Protein AF-A0A4U2E021-F1 (afdb_monomer_lite)

Foldseek 3Di:
DVVVVVVVCQLQQFDQDPNDTDRDPDAGPPPPPCRLVVLVVVCVVVVVCCVPPPFVVQFAADDFAFDPLLVVLVVLLVVLVVVLVVDPDPVSPVVSVVVNVVSVVVNVPDDGTDQDQRGKGWDWDDDSVDIDIDIDHHD

pLDDT: mean 77.2, std 11.87, range [49.59, 91.19]

Secondary structure (DSSP, 8-state):
-HHHHHHHHHHH--EEETTEEE--SSS--TT-TTHHHHHHHHHHHHHHHIIIIIIHHH-B-SSPPBPHHHHHHHHHHHHHHHHHHH---HHHHHHHHHHHHHHHHHHHHS-SB---TT-BEEEEEE-SS-EEEEEES--

Structure (mmCIF, N/CA/C/O backbone):
data_AF-A0A4U2E021-F1
#
_entry.id   AF-A0A4U2E021-F1
#
loop_
_atom_site.group_PDB
_atom_site.id
_atom_site.type_symbol
_atom_site.label_atom_id
_atom_site.label_alt_id
_atom_site.label_comp_id
_atom_site.label_asym_id
_atom_site.label_entity_id
_atom_site.label_seq_id
_atom_site.pdbx_PDB_ins_code
_atom_site.Cartn_x
_atom_site.Cartn_y
_atom_site.Cartn_z
_atom_site.occupancy
_atom_site.B_iso_or_equiv
_atom_site.auth_seq_id
_atom_site.auth_comp_id
_atom_site.auth_asym_id
_atom_site.auth_atom_id
_atom_site.pdbx_PDB_model_num
ATOM 1 N N . GLU A 1 1 ? 36.183 -4.804 -27.037 1.00 55.66 1 GLU A N 1
ATOM 2 C CA . GLU A 1 1 ? 34.860 -5.260 -26.551 1.00 55.66 1 GLU A CA 1
ATOM 3 C C . GLU A 1 1 ? 33.974 -5.723 -27.710 1.00 55.66 1 GLU A C 1
ATOM 5 O O . GLU A 1 1 ? 33.507 -4.907 -28.497 1.00 55.66 1 GLU A O 1
ATOM 10 N N . ARG A 1 2 ? 33.780 -7.037 -27.885 1.00 71.88 2 ARG A N 1
ATOM 11 C CA . ARG A 1 2 ? 32.987 -7.584 -29.009 1.00 71.88 2 ARG A CA 1
ATOM 12 C C . ARG A 1 2 ? 31.472 -7.432 -28.812 1.00 71.88 2 ARG A C 1
ATOM 14 O O . ARG A 1 2 ? 30.756 -7.245 -29.788 1.00 71.88 2 ARG A O 1
ATOM 21 N N . PHE A 1 3 ? 31.002 -7.461 -27.565 1.00 70.12 3 PHE A N 1
ATOM 22 C CA . PHE A 1 3 ? 29.577 -7.466 -27.220 1.00 70.12 3 PHE A CA 1
ATOM 23 C C . PHE A 1 3 ? 28.899 -6.092 -27.376 1.00 70.12 3 PHE A C 1
ATOM 25 O O . PHE A 1 3 ? 27.876 -5.990 -28.043 1.00 70.12 3 PHE A O 1
ATOM 32 N N . ILE A 1 4 ? 29.510 -5.012 -26.873 1.00 73.12 4 ILE A N 1
ATOM 33 C CA . ILE A 1 4 ? 28.995 -3.635 -27.040 1.00 73.12 4 ILE A CA 1
ATOM 34 C C . ILE A 1 4 ? 28.960 -3.235 -28.521 1.00 73.12 4 ILE A C 1
ATOM 36 O O . ILE A 1 4 ? 28.007 -2.611 -28.986 1.00 73.12 4 ILE A O 1
ATOM 40 N N . ASN A 1 5 ? 29.962 -3.657 -29.295 1.00 73.12 5 ASN A N 1
ATOM 41 C CA . ASN A 1 5 ? 29.970 -3.450 -30.740 1.00 73.12 5 ASN A CA 1
ATOM 42 C C . ASN A 1 5 ? 28.863 -4.241 -31.453 1.00 73.12 5 ASN A C 1
ATOM 44 O O . ASN A 1 5 ? 28.313 -3.745 -32.431 1.00 73.12 5 ASN A O 1
ATOM 48 N N . LEU A 1 6 ? 28.512 -5.436 -30.969 1.00 69.75 6 LEU A N 1
ATOM 49 C CA . LEU A 1 6 ? 27.384 -6.212 -31.486 1.00 69.75 6 LEU A CA 1
ATOM 50 C C . LEU A 1 6 ? 26.047 -5.526 -31.177 1.00 69.75 6 LEU A C 1
ATOM 52 O O . LEU A 1 6 ? 25.218 -5.411 -32.071 1.00 69.75 6 LEU A O 1
ATOM 56 N N . ILE A 1 7 ? 25.875 -4.997 -29.961 1.00 69.62 7 ILE A N 1
ATOM 57 C CA . ILE A 1 7 ? 24.696 -4.210 -29.569 1.00 69.62 7 ILE A CA 1
ATOM 58 C C . ILE A 1 7 ? 24.563 -2.960 -30.443 1.00 69.62 7 ILE A C 1
ATOM 60 O O . ILE A 1 7 ? 23.497 -2.712 -30.994 1.00 69.62 7 ILE A O 1
ATOM 64 N N . ARG A 1 8 ? 25.652 -2.206 -30.643 1.00 69.00 8 ARG A N 1
ATOM 65 C CA . ARG A 1 8 ? 25.664 -1.039 -31.542 1.00 69.00 8 ARG A CA 1
ATOM 66 C C . ARG A 1 8 ? 25.299 -1.414 -32.975 1.00 69.00 8 ARG A C 1
ATOM 68 O O . ARG A 1 8 ? 24.509 -0.719 -33.597 1.00 69.00 8 ARG A O 1
ATOM 75 N N . LYS A 1 9 ? 25.838 -2.521 -33.495 1.00 70.19 9 LYS A N 1
ATOM 76 C CA . LYS A 1 9 ? 25.476 -3.029 -34.827 1.00 70.19 9 LYS A CA 1
ATOM 77 C C . LYS A 1 9 ? 24.014 -3.468 -34.901 1.00 70.19 9 LYS A C 1
ATOM 79 O O . LYS A 1 9 ? 23.391 -3.223 -35.919 1.00 70.19 9 LYS A O 1
ATOM 84 N N . ALA A 1 10 ? 23.473 -4.073 -33.845 1.00 65.62 10 ALA A N 1
ATOM 85 C CA . ALA A 1 10 ? 22.074 -4.492 -33.775 1.00 65.62 10 ALA A CA 1
ATOM 86 C C . ALA A 1 10 ? 21.099 -3.307 -33.646 1.00 65.62 10 ALA A C 1
ATOM 88 O O . ALA A 1 10 ? 19.998 -3.376 -34.176 1.00 65.62 10 ALA A O 1
ATOM 89 N N . LEU A 1 11 ? 21.504 -2.228 -32.970 1.00 64.06 11 LEU A N 1
ATOM 90 C CA . LEU A 1 11 ? 20.747 -0.974 -32.882 1.00 64.06 11 LEU A CA 1
ATOM 91 C C . LEU A 1 11 ? 20.789 -0.184 -34.196 1.00 64.06 11 LEU A C 1
ATOM 93 O O . LEU A 1 11 ? 19.784 0.386 -34.594 1.00 64.06 11 LEU A O 1
ATOM 97 N N . ASN A 1 12 ? 21.941 -0.174 -34.874 1.00 62.88 12 ASN A N 1
ATOM 98 C CA . ASN A 1 12 ? 22.139 0.549 -36.135 1.00 62.88 12 ASN A CA 1
ATOM 99 C C . ASN A 1 12 ? 21.694 -0.246 -37.371 1.00 62.88 12 ASN A C 1
ATOM 101 O O . ASN A 1 12 ? 21.675 0.298 -38.475 1.00 62.88 12 ASN A O 1
ATOM 105 N N . ALA A 1 13 ? 21.403 -1.539 -37.220 1.00 62.34 13 ALA A N 1
ATOM 106 C CA . ALA A 1 13 ? 20.839 -2.342 -38.289 1.00 62.34 13 ALA A CA 1
ATOM 107 C C . ALA A 1 13 ? 19.392 -1.886 -38.509 1.00 62.34 13 ALA A C 1
ATOM 109 O O . ALA A 1 13 ? 18.520 -2.137 -37.678 1.00 62.34 13 ALA A O 1
ATOM 110 N N . GLY A 1 14 ? 19.152 -1.191 -39.624 1.00 56.53 14 GLY A N 1
ATOM 111 C CA . GLY A 1 14 ? 17.804 -0.885 -40.092 1.00 56.53 14 GLY A CA 1
ATOM 112 C C . GLY A 1 14 ? 16.965 -2.154 -40.260 1.00 56.53 14 GLY A C 1
ATOM 113 O O . GLY A 1 14 ? 17.485 -3.273 -40.285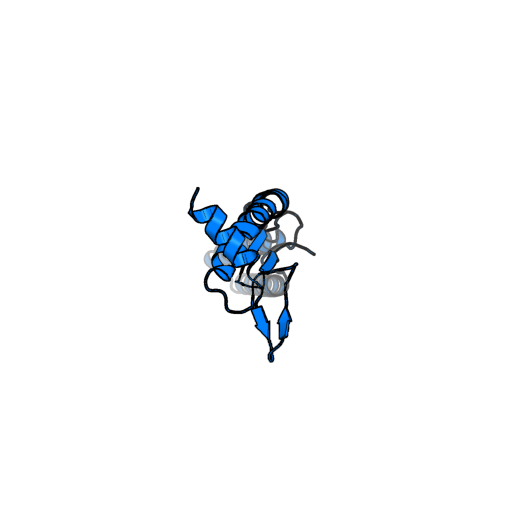 1.00 56.53 14 GLY A O 1
ATOM 114 N N . TYR A 1 15 ? 15.654 -1.986 -40.381 1.00 59.09 15 TYR A N 1
ATOM 115 C CA . TYR A 1 15 ? 14.743 -3.098 -40.630 1.00 59.09 15 TYR A CA 1
ATOM 116 C C . TYR A 1 15 ? 13.993 -2.900 -41.939 1.00 59.09 15 TYR A C 1
ATOM 118 O O . TYR A 1 15 ? 13.780 -1.781 -42.408 1.00 59.09 15 TYR A O 1
ATOM 126 N N . LEU A 1 16 ? 13.631 -4.021 -42.555 1.00 51.31 16 LEU A N 1
ATOM 127 C CA . LEU A 1 16 ? 12.874 -4.032 -43.792 1.00 51.31 16 LEU A CA 1
ATOM 128 C C . LEU A 1 16 ? 11.391 -4.124 -43.440 1.00 51.31 16 LEU A C 1
ATOM 130 O O . LEU A 1 16 ? 10.942 -5.144 -42.918 1.00 51.31 16 LEU A O 1
ATOM 134 N N . GLN A 1 17 ? 10.637 -3.066 -43.720 1.00 51.97 17 GLN A N 1
ATOM 135 C CA . GLN A 1 17 ? 9.191 -3.048 -43.529 1.00 51.97 17 GLN A CA 1
ATOM 136 C C . GLN A 1 17 ? 8.525 -2.827 -44.887 1.00 51.97 17 GLN A C 1
ATOM 138 O O . GLN A 1 17 ? 8.836 -1.866 -45.585 1.00 51.97 17 GLN A O 1
ATOM 143 N N . PHE A 1 18 ? 7.650 -3.752 -45.293 1.00 54.44 18 PHE A N 1
ATOM 144 C CA . PHE A 1 18 ? 6.909 -3.691 -46.563 1.00 54.44 18 PHE A CA 1
ATOM 145 C C . PHE A 1 18 ? 7.782 -3.418 -47.809 1.00 54.44 18 PHE A C 1
ATOM 147 O O . PHE A 1 18 ? 7.388 -2.684 -48.710 1.00 54.44 18 PHE A O 1
ATOM 154 N N . GLY A 1 19 ? 8.984 -4.005 -47.868 1.00 57.16 19 GLY A N 1
ATOM 155 C CA . GLY A 1 19 ? 9.884 -3.882 -49.023 1.00 57.16 19 GLY A CA 1
ATOM 156 C C . GLY A 1 19 ? 10.724 -2.600 -49.073 1.00 57.16 19 GLY A C 1
ATOM 157 O O . GLY A 1 19 ? 11.510 -2.444 -50.004 1.00 57.16 19 GLY A O 1
ATOM 158 N N . GLN A 1 20 ? 10.614 -1.710 -48.081 1.00 49.69 20 GLN A N 1
ATOM 159 C CA . GLN A 1 20 ? 11.470 -0.528 -47.952 1.00 49.69 20 GLN A CA 1
ATOM 160 C C . GLN A 1 20 ? 12.445 -0.684 -46.781 1.00 49.69 20 GLN A C 1
ATOM 162 O O . GLN A 1 20 ? 12.090 -1.177 -45.708 1.00 49.69 20 GLN A O 1
ATOM 167 N N . PHE A 1 21 ? 13.698 -0.281 -47.003 1.00 53.41 21 PHE A N 1
ATOM 168 C CA . PHE A 1 21 ? 14.742 -0.295 -45.984 1.00 53.41 21 PHE A CA 1
ATOM 169 C C . PHE A 1 21 ? 14.659 0.993 -45.165 1.00 53.41 21 PHE A C 1
ATOM 171 O O . PHE A 1 21 ? 14.923 2.077 -45.688 1.00 53.41 21 PHE A O 1
ATOM 178 N N . ILE A 1 22 ? 14.276 0.883 -43.894 1.00 58.91 22 ILE A N 1
ATOM 179 C CA . ILE A 1 22 ? 14.121 2.035 -43.005 1.00 58.91 22 ILE A CA 1
ATOM 180 C C . ILE A 1 22 ? 15.255 2.001 -41.979 1.00 58.91 22 ILE A C 1
ATOM 182 O O . ILE A 1 22 ? 15.348 1.096 -41.146 1.00 58.91 22 ILE A O 1
ATOM 186 N N . ASN A 1 23 ? 16.123 3.014 -42.027 1.00 55.38 23 ASN A N 1
ATOM 187 C CA . ASN A 1 23 ? 17.090 3.274 -40.965 1.00 55.38 23 ASN A CA 1
ATOM 188 C C . ASN A 1 23 ? 16.366 3.978 -39.818 1.00 55.38 23 ASN A C 1
ATOM 190 O O . ASN A 1 23 ? 16.174 5.193 -39.848 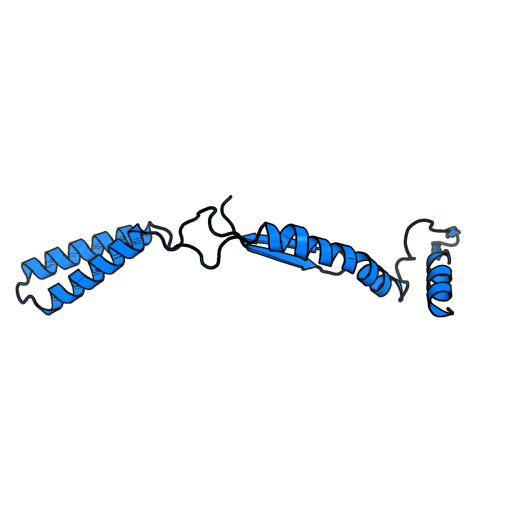1.00 55.38 23 ASN A O 1
ATOM 194 N N . SER A 1 24 ? 15.942 3.215 -38.812 1.00 51.22 24 SER A N 1
ATOM 195 C CA . SER A 1 24 ? 15.410 3.814 -37.593 1.00 51.22 24 SER A CA 1
ATOM 196 C C . SER A 1 24 ? 16.540 4.453 -36.793 1.00 51.22 24 SER A C 1
ATOM 198 O O . SER A 1 24 ? 17.445 3.771 -36.323 1.00 51.22 24 SER A O 1
ATOM 200 N N . ILE A 1 25 ? 16.483 5.776 -36.643 1.00 51.66 25 ILE A N 1
ATOM 201 C CA . ILE A 1 25 ? 17.365 6.550 -35.756 1.00 51.66 25 ILE A CA 1
ATOM 202 C C . ILE A 1 25 ? 16.908 6.400 -34.287 1.00 51.66 25 ILE A C 1
ATOM 204 O O . ILE A 1 25 ? 17.664 6.702 -33.366 1.00 51.66 25 ILE A O 1
ATOM 208 N N . VAL A 1 26 ? 15.683 5.907 -34.048 1.00 49.59 26 VAL A N 1
ATOM 209 C CA . VAL A 1 26 ? 15.053 5.839 -32.723 1.00 49.59 26 VAL A CA 1
ATOM 210 C C . VAL A 1 26 ? 14.480 4.441 -32.476 1.00 49.59 26 VAL A C 1
ATOM 212 O O . VAL A 1 26 ? 13.447 4.066 -33.021 1.00 49.59 26 VAL A O 1
ATOM 215 N N . GLY A 1 27 ? 15.145 3.678 -31.609 1.00 52.72 27 GLY A N 1
ATOM 216 C CA . GLY A 1 27 ? 14.670 2.375 -31.140 1.00 52.72 27 GLY A CA 1
ATOM 217 C C . GLY A 1 27 ? 15.101 1.182 -31.997 1.00 52.72 27 GLY A C 1
ATOM 218 O O . GLY A 1 27 ? 15.507 1.308 -33.150 1.00 52.72 27 GLY A O 1
ATOM 219 N N . THR A 1 28 ? 15.031 0.000 -31.388 1.00 55.38 28 THR A N 1
ATOM 220 C CA . THR A 1 28 ? 15.263 -1.292 -32.041 1.00 55.38 28 THR A CA 1
ATOM 221 C C . THR A 1 28 ? 14.047 -1.690 -32.889 1.00 55.38 28 THR A C 1
ATOM 223 O O . THR A 1 28 ? 12.916 -1.346 -32.540 1.00 55.38 28 THR A O 1
ATOM 226 N N . PRO A 1 29 ? 14.233 -2.465 -33.972 1.00 55.81 29 PRO A N 1
ATOM 227 C CA . PRO A 1 29 ? 13.119 -3.063 -34.702 1.00 55.81 29 PRO A CA 1
ATOM 228 C C . PRO A 1 29 ? 12.229 -3.886 -33.757 1.00 55.81 29 PRO A C 1
ATOM 230 O O . PRO A 1 29 ? 12.742 -4.700 -32.976 1.00 55.81 29 PRO A O 1
ATOM 233 N N . GLN A 1 30 ? 10.908 -3.701 -33.834 1.00 50.97 30 GLN A N 1
ATOM 234 C CA . GLN A 1 30 ? 9.939 -4.469 -33.050 1.00 50.97 30 GLN A CA 1
ATOM 235 C C . GLN A 1 30 ? 10.036 -5.948 -33.474 1.00 50.97 30 GLN A C 1
ATOM 237 O O . GLN A 1 30 ? 9.656 -6.307 -34.584 1.00 50.97 30 GLN A O 1
ATOM 242 N N . GLY A 1 31 ? 10.644 -6.789 -32.627 1.00 51.03 31 GLY A N 1
ATOM 243 C CA . GLY A 1 31 ? 10.991 -8.184 -32.952 1.00 51.03 31 GLY A CA 1
ATOM 244 C C . GLY A 1 31 ? 12.476 -8.548 -32.796 1.00 51.03 31 GLY A C 1
ATOM 245 O O . GLY A 1 31 ? 12.836 -9.713 -32.948 1.00 51.03 31 GLY A O 1
ATOM 246 N N . SER A 1 32 ? 13.354 -7.599 -32.452 1.00 58.62 32 SER A N 1
ATOM 247 C CA . SER A 1 32 ? 14.738 -7.920 -32.073 1.00 58.62 32 SER A CA 1
ATOM 248 C C . SER A 1 32 ? 14.789 -8.605 -30.701 1.00 58.62 32 SER A C 1
ATOM 250 O O . SER A 1 32 ? 14.382 -8.018 -29.698 1.00 58.62 32 SER A O 1
ATOM 252 N N . VAL A 1 33 ? 15.359 -9.815 -30.632 1.00 61.78 33 VAL A N 1
ATOM 253 C CA . VAL A 1 33 ? 15.544 -10.609 -29.391 1.00 61.78 33 VAL A CA 1
ATOM 254 C C . VAL A 1 33 ? 16.318 -9.837 -28.311 1.00 61.78 33 VAL A C 1
ATOM 256 O O . VAL A 1 33 ? 16.182 -10.100 -27.120 1.00 61.78 33 VAL A O 1
ATOM 259 N N . VAL A 1 34 ? 17.121 -8.850 -28.716 1.00 66.00 34 VAL A N 1
ATOM 260 C CA . VAL A 1 34 ? 17.979 -8.059 -27.822 1.00 66.00 34 VAL A CA 1
ATOM 261 C C . VAL A 1 34 ? 17.229 -6.866 -27.207 1.00 66.00 34 VAL A C 1
ATOM 263 O O . VAL A 1 34 ? 17.650 -6.332 -26.182 1.00 66.00 34 VAL A O 1
ATOM 266 N N . SER A 1 35 ? 16.097 -6.463 -27.794 1.00 66.94 35 SER A N 1
ATOM 267 C CA . SER A 1 35 ? 15.328 -5.285 -27.376 1.00 66.94 35 SER A CA 1
ATOM 268 C C . SER A 1 35 ? 14.835 -5.351 -25.921 1.00 66.94 35 SER A C 1
ATOM 270 O O . SER A 1 35 ? 15.121 -4.414 -25.170 1.00 66.94 35 SER A O 1
ATOM 272 N N . PRO A 1 36 ? 14.222 -6.460 -25.448 1.00 68.00 36 PRO A N 1
ATOM 273 C CA . PRO A 1 36 ? 13.730 -6.536 -24.070 1.00 68.00 36 PRO A CA 1
ATOM 274 C C . PRO A 1 36 ? 14.856 -6.460 -23.030 1.00 68.00 36 PRO A C 1
ATOM 276 O O . PRO A 1 36 ? 14.673 -5.935 -21.934 1.00 68.00 36 PRO A O 1
ATOM 279 N N . ILE A 1 37 ? 16.046 -6.966 -23.370 1.00 72.56 37 ILE A N 1
ATOM 280 C CA . ILE A 1 37 ? 17.208 -6.950 -22.474 1.00 72.56 37 ILE A CA 1
ATOM 281 C C . ILE A 1 37 ? 17.757 -5.526 -22.358 1.00 72.56 37 ILE A C 1
ATOM 283 O O . ILE A 1 37 ? 18.003 -5.048 -21.252 1.00 72.56 37 ILE A O 1
ATOM 287 N N . LEU A 1 38 ? 17.914 -4.827 -23.485 1.00 71.62 38 LEU A N 1
ATOM 288 C CA . LEU A 1 38 ? 18.433 -3.457 -23.495 1.00 71.62 38 LEU A CA 1
ATOM 289 C C . LEU A 1 38 ? 17.469 -2.466 -22.840 1.00 71.62 38 LEU A C 1
ATOM 291 O O . LEU A 1 38 ? 17.920 -1.603 -22.090 1.00 71.62 38 LEU A O 1
ATOM 295 N N . ALA A 1 39 ? 16.161 -2.617 -23.066 1.00 74.75 39 ALA A N 1
ATOM 296 C CA . ALA A 1 39 ? 15.146 -1.793 -22.417 1.00 74.75 39 ALA A CA 1
ATOM 297 C C . ALA A 1 39 ? 15.189 -1.944 -20.887 1.00 74.75 39 ALA A C 1
ATOM 299 O O . ALA A 1 39 ? 15.195 -0.947 -20.171 1.00 74.75 39 ALA A O 1
ATOM 300 N N . ASN A 1 40 ? 15.321 -3.175 -20.380 1.00 78.06 40 ASN A N 1
ATOM 301 C CA . ASN A 1 40 ? 15.448 -3.425 -18.943 1.00 78.06 40 ASN A CA 1
ATOM 302 C C . ASN A 1 40 ? 16.725 -2.823 -18.339 1.00 78.06 40 ASN A C 1
ATOM 304 O O . ASN A 1 40 ? 16.664 -2.250 -17.256 1.00 78.06 40 ASN A O 1
ATOM 308 N N . VAL A 1 41 ? 17.866 -2.914 -19.032 1.00 80.88 41 VAL A N 1
ATOM 309 C CA . VAL A 1 41 ? 19.127 -2.301 -18.570 1.00 80.88 41 VAL A CA 1
ATOM 310 C C . VAL A 1 41 ? 19.034 -0.777 -18.552 1.00 80.88 41 VAL A C 1
ATOM 312 O O . VAL A 1 41 ? 19.537 -0.137 -17.634 1.00 80.88 41 VAL A O 1
ATOM 315 N N . TYR A 1 42 ? 18.384 -0.184 -19.551 1.00 79.75 42 TYR A N 1
ATOM 316 C CA . TYR A 1 42 ? 18.184 1.260 -19.599 1.00 79.75 42 TYR A CA 1
ATOM 317 C C . TYR A 1 42 ? 17.268 1.742 -18.461 1.00 79.75 42 TYR A C 1
ATOM 319 O O . TYR A 1 42 ? 17.608 2.684 -17.737 1.00 79.75 42 TYR A O 1
ATOM 327 N N . LEU A 1 43 ? 16.141 1.055 -18.256 1.00 83.12 43 LEU A N 1
ATOM 328 C CA . LEU A 1 43 ? 15.136 1.414 -17.253 1.00 83.12 43 LEU A CA 1
ATOM 329 C C . LEU A 1 43 ? 15.566 1.122 -15.808 1.00 83.12 43 LEU A C 1
ATOM 331 O O . LEU A 1 43 ? 15.032 1.753 -14.905 1.00 83.12 43 LEU A O 1
ATOM 335 N N . ASP A 1 44 ? 16.572 0.278 -15.568 1.00 84.81 44 ASP A N 1
ATOM 336 C CA . ASP A 1 44 ? 17.131 0.045 -14.223 1.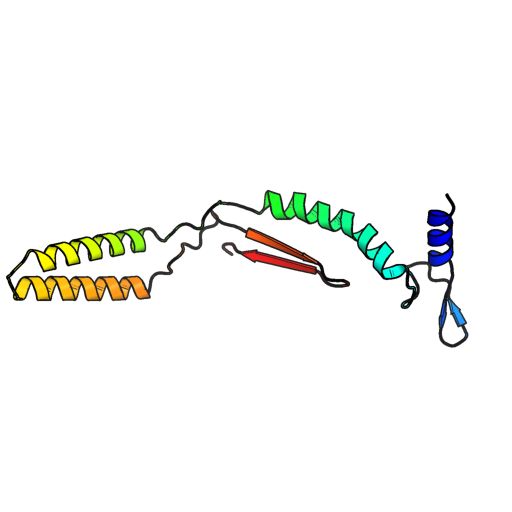00 84.81 44 ASP A CA 1
ATOM 337 C C . ASP A 1 44 ? 17.601 1.348 -13.546 1.00 84.81 44 ASP A C 1
ATOM 339 O O . ASP A 1 44 ? 17.447 1.534 -12.338 1.00 84.81 44 ASP A O 1
ATOM 343 N N . THR A 1 45 ? 18.130 2.300 -14.322 1.00 84.69 45 THR A N 1
ATOM 344 C CA . THR A 1 45 ? 18.530 3.608 -13.774 1.00 84.69 45 THR A CA 1
ATOM 345 C C . THR A 1 45 ? 17.329 4.432 -13.306 1.00 84.69 45 THR A C 1
ATOM 347 O O . THR A 1 45 ? 17.401 5.088 -12.265 1.00 84.69 45 THR A O 1
ATOM 350 N N . PHE A 1 46 ? 16.217 4.353 -14.039 1.00 85.56 46 PHE A N 1
ATOM 351 C CA . PHE A 1 46 ? 14.951 4.975 -13.673 1.00 85.56 46 PHE A CA 1
ATOM 352 C C . PHE A 1 46 ? 14.326 4.284 -12.456 1.00 85.56 46 PHE A C 1
ATOM 354 O O . PHE A 1 46 ? 13.955 4.968 -11.506 1.00 85.56 46 PHE A O 1
ATOM 361 N N . ASP A 1 47 ? 14.302 2.949 -12.426 1.00 88.12 47 ASP A N 1
ATOM 362 C CA . ASP A 1 47 ? 13.792 2.160 -11.297 1.00 88.12 47 ASP A CA 1
ATOM 363 C C . ASP A 1 47 ? 14.509 2.537 -9.986 1.00 88.12 47 ASP A C 1
ATOM 365 O O . ASP A 1 47 ? 13.867 2.823 -8.973 1.00 88.12 47 ASP A O 1
ATOM 369 N N . LYS A 1 48 ? 15.844 2.646 -10.023 1.00 89.38 48 LYS A N 1
ATOM 370 C CA . LYS A 1 48 ? 16.663 3.077 -8.875 1.00 89.38 48 LYS A CA 1
ATOM 371 C C . LYS A 1 48 ? 16.388 4.513 -8.445 1.00 89.38 48 LYS A C 1
ATOM 373 O O . LYS A 1 48 ? 16.464 4.826 -7.256 1.00 89.38 48 LYS A O 1
ATOM 378 N N . TRP A 1 49 ? 16.116 5.400 -9.399 1.00 90.62 49 TRP A N 1
ATOM 379 C CA . TRP A 1 49 ? 15.737 6.775 -9.092 1.00 90.62 49 TRP A CA 1
ATOM 380 C C . TRP A 1 49 ? 14.373 6.818 -8.398 1.00 90.62 49 TRP A C 1
ATOM 382 O O . TRP A 1 49 ? 14.254 7.461 -7.359 1.00 90.62 49 TRP A O 1
ATOM 392 N N . VAL A 1 50 ? 13.378 6.076 -8.896 1.00 89.38 50 VAL A N 1
ATOM 393 C CA . VAL A 1 50 ? 12.050 5.985 -8.268 1.00 89.38 50 VAL A CA 1
ATOM 394 C C . VAL A 1 50 ? 12.163 5.445 -6.842 1.00 89.38 50 VAL A C 1
ATOM 396 O O . VAL A 1 50 ? 11.559 5.998 -5.922 1.00 89.38 50 VAL A O 1
ATOM 399 N N . GLU A 1 51 ? 12.969 4.409 -6.622 1.00 88.75 51 GLU A N 1
ATOM 400 C CA . GLU A 1 51 ? 13.164 3.841 -5.289 1.00 88.75 51 GLU A CA 1
ATOM 401 C C . GLU A 1 51 ? 13.732 4.870 -4.294 1.00 88.75 51 GLU A C 1
ATOM 403 O O . GLU A 1 51 ? 13.158 5.085 -3.225 1.00 88.75 51 GLU A O 1
ATOM 408 N N . LYS A 1 52 ? 14.796 5.584 -4.670 1.00 88.62 52 LYS A N 1
ATOM 409 C CA . LYS A 1 52 ? 15.462 6.546 -3.775 1.00 88.62 52 LYS A CA 1
ATOM 410 C C . LYS A 1 52 ? 14.706 7.859 -3.606 1.00 88.62 52 LYS A C 1
ATOM 412 O O . LYS A 1 52 ? 14.597 8.399 -2.511 1.00 88.62 52 LYS A O 1
ATOM 417 N N . GLU A 1 53 ? 14.212 8.424 -4.696 1.00 87.75 53 GLU A N 1
ATOM 418 C CA . GLU A 1 53 ? 13.670 9.783 -4.684 1.00 87.75 53 GLU A CA 1
ATOM 419 C C . GLU A 1 53 ? 12.177 9.804 -4.374 1.00 87.75 53 GLU A C 1
ATOM 421 O O . GLU A 1 53 ? 11.705 10.721 -3.705 1.00 87.75 53 GLU A O 1
ATOM 426 N N . VAL A 1 54 ? 11.433 8.788 -4.811 1.00 84.88 54 VAL A N 1
ATOM 427 C CA . VAL A 1 54 ? 9.979 8.735 -4.637 1.00 84.88 54 VAL A CA 1
ATOM 428 C C . VAL A 1 54 ? 9.631 7.883 -3.423 1.00 84.88 54 VAL A C 1
ATOM 430 O O . VAL A 1 54 ? 8.981 8.371 -2.499 1.00 84.88 54 VAL A O 1
ATOM 433 N N . ILE A 1 55 ? 10.076 6.624 -3.385 1.00 87.50 55 ILE A N 1
ATOM 434 C CA . ILE A 1 55 ? 9.649 5.679 -2.344 1.00 87.50 55 ILE A CA 1
ATOM 435 C C . ILE A 1 55 ? 10.230 6.068 -0.984 1.00 87.50 55 ILE A C 1
ATOM 437 O O . ILE A 1 55 ? 9.471 6.195 -0.024 1.00 87.50 55 ILE A O 1
ATOM 441 N N . GLU A 1 56 ? 11.541 6.292 -0.871 1.00 84.88 56 GLU A N 1
ATOM 442 C CA . GLU A 1 56 ? 12.155 6.623 0.424 1.00 84.88 56 GLU A CA 1
ATOM 443 C C . GLU A 1 56 ? 11.684 7.973 0.983 1.00 84.88 56 GLU A C 1
ATOM 445 O O . GLU A 1 56 ? 11.430 8.074 2.183 1.00 84.88 56 GLU A O 1
ATOM 450 N N . LYS A 1 57 ? 11.506 8.997 0.137 1.00 84.88 57 LYS A N 1
ATOM 451 C CA . LYS A 1 57 ? 11.108 10.341 0.599 1.00 84.88 57 LYS A CA 1
ATOM 452 C C . LYS A 1 57 ? 9.623 10.452 0.935 1.00 84.88 57 LYS A C 1
ATOM 454 O O . LYS A 1 57 ? 9.259 11.169 1.870 1.00 84.88 57 LYS A O 1
ATOM 459 N N . LEU A 1 58 ? 8.756 9.777 0.178 1.00 83.06 58 LEU A N 1
ATOM 460 C CA . LEU A 1 58 ? 7.310 9.833 0.404 1.00 83.06 58 LEU A CA 1
ATOM 461 C C . LEU A 1 58 ? 6.841 8.832 1.457 1.00 83.06 58 LEU A C 1
ATOM 463 O O . LEU A 1 58 ? 5.798 9.059 2.070 1.00 83.06 58 LEU A O 1
ATOM 467 N N . ASN A 1 59 ? 7.585 7.749 1.700 1.00 84.12 59 ASN A N 1
ATOM 468 C CA . ASN A 1 59 ? 7.239 6.806 2.753 1.00 84.12 59 ASN A CA 1
ATOM 469 C C . ASN A 1 59 ? 7.337 7.472 4.127 1.00 84.12 59 ASN A C 1
ATOM 471 O O . ASN A 1 59 ? 8.417 7.765 4.637 1.00 84.12 59 ASN A O 1
ATOM 475 N N . LYS A 1 60 ? 6.183 7.648 4.766 1.00 83.62 60 LYS A N 1
ATOM 476 C CA . LYS A 1 60 ? 6.063 8.248 6.093 1.00 83.62 60 LYS A CA 1
ATOM 477 C C . LYS A 1 60 ? 5.348 7.292 7.031 1.00 83.62 60 LYS A C 1
ATOM 479 O O . LYS A 1 60 ? 4.374 6.642 6.663 1.00 83.62 60 LYS A O 1
ATOM 484 N N . GLY A 1 61 ? 5.834 7.232 8.268 1.00 78.25 61 GLY A N 1
ATOM 485 C CA . GLY A 1 61 ? 5.205 6.462 9.335 1.00 78.25 61 GLY A CA 1
ATOM 486 C C . GLY A 1 61 ? 5.467 4.951 9.275 1.00 78.25 61 GLY A C 1
ATOM 487 O O . GLY A 1 61 ? 5.574 4.309 8.227 1.00 78.25 61 GLY A O 1
ATOM 488 N N . LYS A 1 62 ? 5.568 4.340 10.459 1.00 74.56 62 LYS A N 1
ATOM 489 C CA . LYS A 1 62 ? 5.740 2.884 10.593 1.00 74.56 62 LYS A CA 1
ATOM 490 C C . LYS A 1 62 ? 4.400 2.150 10.618 1.00 74.56 62 LYS A C 1
ATOM 492 O O . LYS A 1 62 ? 4.274 1.109 9.984 1.00 74.56 62 LYS A O 1
ATOM 497 N N . ILE A 1 63 ? 3.403 2.700 11.314 1.00 74.06 63 ILE A N 1
ATOM 498 C CA . ILE A 1 63 ? 2.104 2.061 11.570 1.00 74.06 63 ILE A CA 1
ATOM 499 C C . ILE A 1 63 ? 1.002 3.118 11.443 1.00 74.06 63 ILE A C 1
ATOM 501 O O . ILE A 1 63 ? 1.177 4.235 11.932 1.00 74.06 63 ILE A O 1
ATOM 505 N N . LYS A 1 64 ? -0.128 2.768 10.813 1.00 78.44 64 LYS A N 1
ATOM 506 C CA . LYS A 1 64 ? -1.306 3.645 10.761 1.00 78.44 64 LYS A CA 1
ATOM 507 C C . LYS A 1 64 ? -1.884 3.843 12.164 1.00 78.44 64 LYS A C 1
ATOM 509 O O . LYS A 1 64 ? -2.038 2.882 12.921 1.00 78.44 64 LYS A O 1
ATOM 514 N N . LYS A 1 65 ? -2.225 5.081 12.521 1.00 79.19 65 LYS A N 1
ATOM 515 C CA . LYS A 1 65 ? -2.818 5.373 13.831 1.00 79.19 65 LYS A CA 1
ATOM 516 C C . LYS A 1 65 ? -4.245 4.829 13.898 1.00 79.19 65 LYS A C 1
ATOM 518 O O . LYS A 1 65 ? -5.053 5.033 12.996 1.00 79.19 65 LYS A O 1
ATOM 523 N N . VAL A 1 66 ? -4.566 4.152 14.997 1.00 80.06 66 VAL A N 1
ATOM 524 C CA . VAL A 1 66 ? -5.941 3.736 15.305 1.00 80.06 66 VAL A CA 1
ATOM 525 C C . VAL A 1 66 ? -6.719 4.946 15.813 1.00 80.06 66 VAL A C 1
ATOM 527 O O . VAL A 1 66 ? -6.184 5.740 16.590 1.00 80.06 66 VAL A O 1
ATOM 530 N N . HIS A 1 67 ? -7.987 5.066 15.417 1.00 83.81 67 HIS A N 1
ATOM 531 C CA . HIS A 1 67 ? -8.834 6.180 15.835 1.00 83.81 67 HIS A CA 1
ATOM 532 C C . HIS A 1 67 ? -8.935 6.261 17.379 1.00 83.81 67 HIS A C 1
ATOM 534 O O . HIS A 1 67 ? -9.383 5.293 18.015 1.00 83.81 67 HIS A O 1
ATOM 540 N N . PRO A 1 68 ? -8.564 7.391 18.020 1.00 83.88 68 PRO A N 1
ATOM 541 C CA . PRO A 1 68 ? -8.515 7.501 19.481 1.00 83.88 68 PRO A CA 1
ATOM 542 C C . PRO A 1 68 ? -9.852 7.196 20.160 1.00 83.88 68 PRO A C 1
ATOM 544 O O . PRO A 1 68 ? -9.891 6.525 21.193 1.00 83.88 68 PRO A O 1
ATOM 547 N N . GLU A 1 69 ? -10.960 7.643 19.563 1.00 84.38 69 GLU A N 1
ATOM 548 C CA . GLU A 1 69 ? -12.300 7.406 20.110 1.00 84.38 69 GLU A CA 1
ATOM 549 C C . GLU A 1 69 ? -12.696 5.931 20.084 1.00 84.38 69 GLU A C 1
ATOM 551 O O . GLU A 1 69 ? -13.305 5.451 21.038 1.00 84.38 69 GLU A O 1
ATOM 556 N N . ARG A 1 70 ? -12.274 5.169 19.064 1.00 86.19 70 ARG A N 1
ATOM 557 C CA . ARG A 1 70 ? -12.536 3.724 19.027 1.00 86.19 70 ARG A CA 1
ATOM 558 C C . ARG A 1 70 ? -11.844 3.022 20.175 1.00 86.19 70 ARG A C 1
ATOM 560 O O . ARG A 1 70 ? -12.468 2.225 20.867 1.00 86.19 70 ARG A O 1
ATOM 567 N N . ARG A 1 71 ? -10.578 3.369 20.426 1.00 86.12 71 ARG A N 1
ATOM 568 C CA . ARG A 1 71 ? -9.808 2.813 21.544 1.00 86.12 71 ARG A CA 1
ATOM 569 C C . ARG A 1 71 ? -10.459 3.144 22.891 1.00 86.12 71 ARG A C 1
ATOM 571 O O . ARG A 1 71 ? -10.493 2.289 23.775 1.00 86.12 71 ARG A O 1
ATOM 578 N N . LYS A 1 72 ? -10.998 4.360 23.054 1.00 88.81 72 LYS A N 1
ATOM 579 C CA . LYS A 1 72 ? -11.746 4.764 24.259 1.00 88.81 72 LYS A CA 1
ATOM 580 C C . LYS A 1 72 ? -13.032 3.945 24.429 1.00 88.81 72 LYS A C 1
ATOM 582 O O . LYS A 1 72 ? -13.244 3.390 25.504 1.00 88.81 72 LYS A O 1
ATOM 587 N N . LEU A 1 73 ? -13.847 3.821 23.380 1.00 86.94 73 LEU A N 1
ATOM 588 C CA . LEU A 1 73 ? -15.101 3.057 23.407 1.00 86.94 73 LEU A CA 1
ATOM 589 C C . LEU A 1 73 ? -14.868 1.560 23.6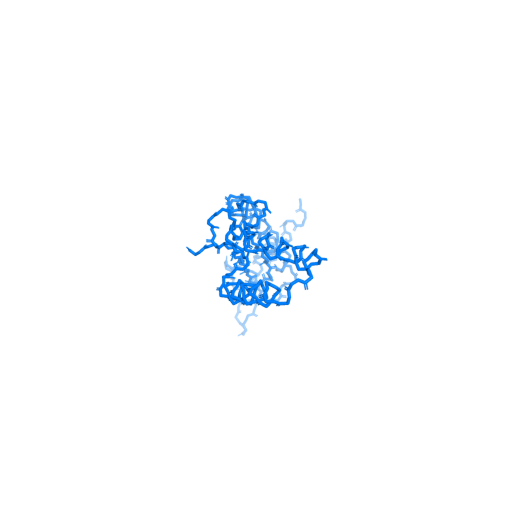49 1.00 86.94 73 LEU A C 1
ATOM 591 O O . LEU A 1 73 ? -15.580 0.949 24.439 1.00 86.94 73 LEU A O 1
ATOM 595 N N . GLN A 1 74 ? -13.832 0.973 23.044 1.00 86.94 74 GLN A N 1
ATOM 596 C CA . GLN A 1 74 ? -13.446 -0.421 23.289 1.00 86.94 74 GLN A CA 1
ATOM 597 C C . GLN A 1 74 ? -13.056 -0.657 24.751 1.00 86.94 74 GLN A C 1
ATOM 599 O O . GLN A 1 74 ? -13.536 -1.604 25.367 1.00 86.94 74 GLN A O 1
ATOM 604 N N . ARG A 1 75 ? -12.242 0.234 25.335 1.00 88.19 75 ARG A N 1
ATOM 605 C CA . ARG A 1 75 ? -11.891 0.175 26.764 1.00 88.19 75 ARG A CA 1
ATOM 606 C C . ARG A 1 75 ? -13.113 0.325 27.667 1.00 88.19 75 ARG A C 1
ATOM 608 O O . ARG A 1 75 ? -13.204 -0.366 28.674 1.00 88.19 75 ARG A O 1
ATOM 615 N N . ARG A 1 76 ? -14.053 1.206 27.310 1.00 87.12 76 ARG A N 1
ATOM 616 C CA . ARG A 1 76 ? -15.314 1.384 28.045 1.00 87.12 76 ARG A CA 1
ATOM 617 C C . ARG A 1 76 ? -16.160 0.110 28.007 1.00 87.12 76 ARG A C 1
ATOM 619 O O . ARG A 1 76 ? -16.603 -0.339 29.054 1.00 87.12 76 ARG A O 1
ATOM 626 N N . ASN A 1 77 ? -16.294 -0.518 26.840 1.00 90.00 77 ASN A N 1
ATOM 627 C CA . ASN A 1 77 ? -17.027 -1.776 26.694 1.00 90.00 77 ASN A CA 1
ATOM 628 C C . ASN A 1 77 ? -16.389 -2.938 27.472 1.00 90.00 77 ASN A C 1
ATOM 630 O O . ASN A 1 77 ? -17.121 -3.767 27.998 1.00 90.00 77 ASN A O 1
ATOM 634 N N . LEU A 1 78 ? -15.055 -3.002 27.567 1.00 88.88 78 LEU A N 1
ATOM 635 C CA . LEU A 1 78 ? -14.371 -3.997 28.406 1.00 88.88 78 LEU A CA 1
ATOM 636 C C . LEU A 1 78 ? -14.736 -3.823 29.886 1.00 88.88 78 LEU A C 1
ATOM 638 O O . LEU A 1 78 ? -15.173 -4.779 30.513 1.00 88.88 78 LEU A O 1
ATOM 642 N N . ARG A 1 79 ? -14.679 -2.589 30.399 1.00 89.50 79 ARG A N 1
ATOM 643 C CA . ARG A 1 79 ? -15.077 -2.279 31.783 1.00 89.50 79 ARG A CA 1
ATOM 644 C C . ARG A 1 79 ? -16.546 -2.581 32.061 1.00 89.50 79 ARG A C 1
ATOM 646 O O . ARG A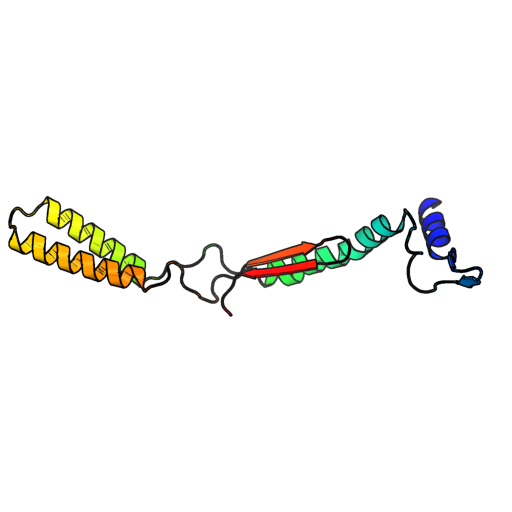 1 79 ? -16.886 -3.028 33.145 1.00 89.50 79 ARG A O 1
ATOM 653 N N . ILE A 1 80 ? -17.427 -2.313 31.097 1.00 86.75 80 ILE A N 1
ATOM 654 C CA . ILE A 1 80 ? -18.852 -2.639 31.228 1.00 86.75 80 ILE A CA 1
ATOM 655 C C . ILE A 1 80 ? -19.043 -4.157 31.328 1.00 86.75 80 ILE A C 1
ATOM 657 O O . ILE A 1 80 ? -19.816 -4.608 32.164 1.00 86.75 80 ILE A O 1
ATOM 661 N N . LYS A 1 81 ? -18.316 -4.949 30.529 1.00 87.38 81 LYS A N 1
ATOM 662 C CA . LYS A 1 81 ? -18.366 -6.415 30.624 1.00 87.38 81 LYS A CA 1
ATOM 663 C C . LYS A 1 81 ? -17.898 -6.930 31.984 1.00 87.38 81 LYS A C 1
ATOM 665 O O . LYS A 1 81 ? -18.566 -7.792 32.535 1.00 87.38 81 LYS A O 1
ATOM 670 N N . GLU A 1 82 ? -16.798 -6.389 32.508 1.00 86.88 82 GLU A N 1
ATOM 671 C CA . GLU A 1 82 ? -16.294 -6.721 33.851 1.00 86.88 82 GLU A CA 1
ATOM 672 C C . GLU A 1 82 ? -17.339 -6.389 34.930 1.00 86.88 82 GLU A C 1
ATOM 674 O O . GLU A 1 82 ? -17.651 -7.222 35.773 1.00 86.88 82 GLU A O 1
ATOM 679 N N . LYS A 1 83 ? -17.987 -5.221 34.840 1.00 84.56 83 LYS A N 1
ATOM 680 C CA . LYS A 1 83 ? -19.068 -4.841 35.765 1.00 84.56 83 LYS A CA 1
ATOM 681 C C . LYS A 1 83 ? -20.296 -5.743 35.672 1.00 84.56 83 LYS A C 1
ATOM 683 O O . LYS A 1 83 ? -20.886 -6.062 36.693 1.00 84.56 83 LYS A O 1
ATOM 688 N N . ILE A 1 84 ? -20.682 -6.168 34.468 1.00 83.44 84 ILE A N 1
ATOM 689 C CA . ILE A 1 84 ? -21.814 -7.089 34.281 1.00 83.44 84 ILE A CA 1
ATOM 690 C C . ILE A 1 84 ? -21.535 -8.451 34.935 1.00 83.44 84 ILE A C 1
ATOM 692 O O . ILE A 1 84 ? -22.477 -9.094 35.377 1.00 83.44 84 ILE A O 1
ATOM 696 N N . SER A 1 85 ? -20.274 -8.896 35.014 1.00 77.62 85 SER A N 1
ATOM 697 C CA . SER A 1 85 ? -19.938 -10.150 35.707 1.00 77.62 85 SER A CA 1
ATOM 698 C C . SER A 1 85 ? -19.923 -10.053 37.234 1.00 77.62 85 SER A C 1
ATOM 700 O O . SER A 1 85 ? -19.969 -11.088 37.887 1.00 77.62 85 SER A O 1
ATOM 702 N N . GLU A 1 86 ? -19.839 -8.847 37.800 1.00 80.00 86 GLU A N 1
ATOM 703 C CA . GLU A 1 86 ? -19.762 -8.622 39.253 1.00 80.00 86 GLU A CA 1
ATOM 704 C C . GLU A 1 86 ? -21.113 -8.249 39.886 1.00 80.00 86 GLU A C 1
ATOM 706 O O . GLU A 1 86 ? -21.261 -8.324 41.102 1.00 80.00 86 GLU A O 1
ATOM 711 N N . ILE A 1 87 ? -22.086 -7.811 39.084 1.00 81.12 87 ILE A N 1
ATOM 712 C CA . ILE A 1 87 ? -23.361 -7.262 39.556 1.00 81.12 87 ILE A CA 1
ATOM 713 C C . ILE A 1 87 ? -24.475 -8.303 39.397 1.00 81.12 87 ILE A C 1
ATOM 715 O O . ILE A 1 87 ? -24.696 -8.795 38.295 1.00 81.12 87 ILE A O 1
ATOM 719 N N . ASP A 1 88 ? -25.236 -8.551 40.467 1.00 72.38 88 ASP A N 1
ATOM 720 C CA . ASP A 1 88 ? -26.425 -9.429 40.460 1.00 72.38 88 ASP A CA 1
ATOM 721 C C . ASP A 1 88 ? -27.742 -8.676 40.172 1.00 72.38 88 ASP A C 1
ATOM 723 O O . ASP A 1 88 ? -28.806 -9.276 40.010 1.00 72.38 88 ASP A O 1
ATOM 727 N N . ASN A 1 89 ? -27.702 -7.342 40.119 1.00 81.94 89 ASN A N 1
ATOM 728 C CA . ASN A 1 89 ? -28.888 -6.501 39.982 1.00 81.94 89 ASN A CA 1
ATOM 729 C C . ASN A 1 89 ? -29.340 -6.376 38.512 1.00 81.94 89 ASN A C 1
ATOM 731 O O . ASN A 1 89 ? -28.695 -5.721 37.690 1.00 81.94 89 ASN A O 1
ATOM 735 N N . GLU A 1 90 ? -30.485 -6.975 38.174 1.00 80.00 90 GLU A N 1
ATOM 736 C CA . GLU A 1 90 ? -30.954 -7.137 36.787 1.00 80.00 90 GLU A CA 1
ATOM 737 C C . GLU A 1 90 ? -31.205 -5.801 36.054 1.00 80.00 90 GLU A C 1
ATOM 739 O O . GLU A 1 90 ? -30.979 -5.685 34.845 1.00 80.00 90 GLU A O 1
ATOM 744 N N . GLN A 1 91 ? -31.637 -4.762 36.777 1.00 80.25 91 GLN A N 1
ATOM 745 C CA . GLN A 1 91 ? -31.876 -3.429 36.206 1.00 80.25 91 GLN A CA 1
ATOM 746 C C . GLN A 1 91 ? -30.572 -2.713 35.825 1.00 80.25 91 GLN A C 1
ATOM 748 O O . GLN A 1 91 ? -30.501 -2.090 34.764 1.00 80.25 91 GLN A O 1
ATOM 753 N N . GLU A 1 92 ? -29.519 -2.835 36.637 1.00 80.12 92 GLU A N 1
ATOM 754 C CA . GLU A 1 92 ? -28.206 -2.260 36.318 1.00 80.12 92 GLU A CA 1
ATOM 755 C C . GLU A 1 92 ? -27.553 -2.985 35.141 1.00 80.12 92 GLU A C 1
ATOM 757 O O . GLU A 1 92 ? -26.991 -2.336 34.256 1.00 80.12 92 GLU A O 1
ATOM 762 N N . ILE A 1 93 ? -27.702 -4.313 35.071 1.00 80.88 93 ILE A N 1
ATOM 763 C CA . ILE A 1 93 ? -27.238 -5.111 33.931 1.00 80.88 93 ILE A CA 1
ATOM 764 C C . ILE A 1 93 ? -27.917 -4.641 32.638 1.00 80.88 93 ILE A C 1
ATOM 766 O O . ILE A 1 93 ? -27.227 -4.423 31.640 1.00 80.88 93 ILE A O 1
ATOM 770 N N . LYS A 1 94 ? -29.241 -4.428 32.642 1.00 86.38 94 LYS A N 1
ATOM 771 C CA . LYS A 1 94 ? -29.972 -3.914 31.467 1.00 86.38 94 LYS A CA 1
ATOM 772 C C . LYS A 1 94 ? -29.478 -2.533 31.032 1.00 86.38 94 LYS A C 1
ATOM 774 O O . LYS A 1 94 ? -29.189 -2.348 29.850 1.00 86.38 94 LYS A O 1
ATOM 779 N N . ASN A 1 95 ? -29.296 -1.600 31.966 1.00 87.69 95 ASN A N 1
ATOM 780 C CA . ASN A 1 95 ? -28.791 -0.256 31.654 1.00 87.69 95 ASN A CA 1
ATOM 781 C C . ASN A 1 95 ? -27.374 -0.302 31.051 1.00 87.69 95 ASN A C 1
ATOM 783 O O . ASN A 1 95 ? -27.085 0.352 30.048 1.00 87.69 95 ASN A O 1
ATOM 787 N N . LEU A 1 96 ? -26.492 -1.131 31.618 1.00 84.94 96 LEU A N 1
ATOM 788 C CA . LEU A 1 96 ? -25.131 -1.345 31.119 1.00 84.94 96 LEU A CA 1
ATOM 789 C C . LEU A 1 96 ? -25.112 -2.013 29.733 1.00 84.94 96 LEU A C 1
ATOM 791 O O . LEU A 1 96 ? -24.284 -1.675 28.882 1.00 84.94 96 LEU A O 1
ATOM 795 N N . GLN A 1 97 ? -26.038 -2.938 29.473 1.00 85.88 97 GLN A N 1
ATOM 796 C CA . GLN A 1 97 ? -26.215 -3.557 28.158 1.00 85.88 97 GLN A CA 1
ATOM 797 C C . GLN A 1 97 ? -26.697 -2.551 27.105 1.00 85.88 97 GLN A C 1
ATOM 799 O O . GLN A 1 97 ? -26.211 -2.577 25.969 1.00 85.88 97 GLN A O 1
ATOM 804 N N . GLU A 1 98 ? -27.611 -1.646 27.458 1.00 88.12 98 GLU A N 1
ATOM 805 C CA . GLU A 1 98 ? -28.052 -0.566 26.569 1.00 88.12 98 GLU A CA 1
ATOM 806 C C . GLU A 1 98 ? -26.908 0.398 26.242 1.00 88.12 98 GLU A C 1
ATOM 808 O O . GLU A 1 98 ? -26.659 0.681 25.065 1.00 88.12 98 GLU A O 1
ATOM 813 N N . GLU A 1 99 ? -26.132 0.805 27.248 1.00 87.50 99 GLU A N 1
ATOM 814 C CA . GLU A 1 99 ? -24.944 1.643 27.064 1.00 87.50 99 GLU A CA 1
ATOM 815 C C . GLU A 1 99 ? -23.915 0.967 26.140 1.00 87.50 99 GLU A C 1
ATOM 817 O O . GLU A 1 99 ? -23.350 1.581 25.225 1.00 87.50 99 GLU A O 1
ATOM 822 N N . MET A 1 100 ? -23.703 -0.340 26.316 1.00 84.81 100 MET A N 1
ATOM 823 C CA . MET A 1 100 ? -22.836 -1.126 25.445 1.00 84.81 100 MET A CA 1
ATOM 824 C C . MET A 1 100 ? -23.372 -1.175 24.006 1.00 84.81 100 MET A C 1
ATOM 826 O O . MET A 1 100 ? -22.596 -1.055 23.051 1.00 84.81 100 MET A O 1
ATOM 830 N N . LYS A 1 101 ? -24.690 -1.308 23.822 1.00 88.75 101 LYS A N 1
ATOM 831 C CA . LYS A 1 101 ? -25.343 -1.314 22.505 1.00 88.75 101 LYS A CA 1
ATOM 832 C C . LYS A 1 101 ? -25.176 0.027 21.791 1.00 88.75 101 LYS A C 1
ATOM 834 O O . LYS A 1 101 ? -24.899 0.042 20.589 1.00 88.75 101 LYS A O 1
ATOM 839 N N . GLU A 1 102 ? -25.273 1.146 22.504 1.00 89.19 102 GLU A N 1
ATOM 840 C CA . GLU A 1 102 ? -24.980 2.472 21.949 1.00 89.19 102 GLU A CA 1
ATOM 841 C C . GLU A 1 102 ? -23.513 2.630 21.548 1.00 89.19 102 GLU A C 1
ATOM 843 O O . GLU A 1 102 ? -23.213 3.092 20.443 1.00 89.19 102 GLU A O 1
ATOM 848 N N . ASN A 1 103 ? -22.585 2.200 22.404 1.00 87.56 103 ASN A N 1
ATOM 849 C CA . ASN A 1 103 ? -21.156 2.239 22.097 1.00 87.56 103 ASN A CA 1
ATOM 850 C C . ASN A 1 103 ? -20.823 1.384 20.866 1.00 87.56 103 ASN A C 1
ATOM 852 O O . ASN A 1 103 ? -19.995 1.778 20.046 1.00 87.56 103 ASN A O 1
ATOM 856 N N . LEU A 1 104 ? -21.493 0.241 20.689 1.00 85.06 104 LEU A N 1
ATOM 857 C CA . LEU A 1 104 ? -21.364 -0.592 19.492 1.00 85.06 104 LEU A CA 1
ATOM 858 C C . LEU A 1 104 ? -21.903 0.100 18.235 1.00 85.06 104 LEU A C 1
ATOM 860 O O . LEU A 1 104 ? -21.283 -0.019 17.180 1.00 85.06 104 LEU A O 1
ATOM 864 N N . LYS A 1 105 ? -23.010 0.851 18.327 1.00 88.75 105 LYS A N 1
ATOM 865 C CA . LYS A 1 105 ? -23.500 1.674 17.206 1.00 88.75 105 LYS A CA 1
ATOM 866 C C . LYS A 1 105 ? -22.465 2.733 16.814 1.00 88.75 105 LYS A C 1
ATOM 868 O O . LYS A 1 105 ? -22.113 2.817 15.641 1.00 88.75 105 LYS A O 1
ATOM 873 N N . LYS A 1 106 ? -21.897 3.451 17.791 1.00 86.19 106 LYS A N 1
ATOM 874 C CA . LYS A 1 106 ? -20.812 4.431 17.569 1.00 86.19 106 LYS A CA 1
ATOM 875 C C . LYS A 1 106 ? -19.557 3.774 16.969 1.00 86.19 106 LYS A C 1
ATOM 877 O O . LYS A 1 106 ? -18.913 4.325 16.086 1.00 86.19 106 LYS A O 1
ATOM 882 N N . LEU A 1 107 ? -19.229 2.546 17.375 1.00 84.94 107 LEU A N 1
ATOM 883 C CA . LEU A 1 107 ? -18.135 1.767 16.781 1.00 84.94 107 LEU A CA 1
ATOM 884 C C . LEU A 1 107 ? -18.429 1.261 15.360 1.00 84.94 107 LEU A C 1
ATOM 886 O O . LEU A 1 107 ? -17.498 0.843 14.679 1.00 84.94 107 LEU A O 1
ATOM 890 N N . LYS A 1 108 ? -19.670 1.249 14.881 1.00 84.44 108 LYS A N 1
ATOM 891 C CA . LYS A 1 108 ? -19.939 0.920 13.472 1.00 84.44 108 LYS A CA 1
ATOM 892 C C . LYS A 1 108 ? -19.762 2.133 12.564 1.00 84.44 108 LYS A C 1
ATOM 894 O O . LYS A 1 108 ? -19.337 1.961 11.430 1.00 84.44 108 LYS A O 1
ATOM 899 N N . SER A 1 109 ? -20.044 3.335 13.065 1.00 84.44 109 SER A N 1
ATOM 900 C CA . SER A 1 109 ? -19.929 4.570 12.285 1.00 84.44 109 SER A CA 1
ATOM 901 C C . SER A 1 109 ? -18.495 5.095 12.171 1.00 84.44 109 SER A C 1
ATOM 903 O O . SER A 1 109 ? -18.162 5.728 11.178 1.00 84.44 109 SER A O 1
ATOM 905 N N . ILE A 1 110 ? -17.634 4.846 13.164 1.00 83.31 110 ILE A N 1
ATOM 906 C CA . ILE A 1 110 ? -16.260 5.376 13.167 1.00 83.31 110 ILE A CA 1
ATOM 907 C C . ILE A 1 110 ? -15.320 4.445 12.372 1.00 83.31 110 ILE A C 1
ATOM 909 O O . ILE A 1 110 ? -15.274 3.251 12.679 1.00 83.31 110 ILE A O 1
ATOM 913 N N . PRO A 1 111 ? -14.498 4.934 11.426 1.00 81.50 111 PRO A N 1
ATOM 914 C CA . PRO A 1 111 ? -13.518 4.107 10.718 1.00 81.50 111 PRO A CA 1
ATOM 915 C C . PRO A 1 111 ? -12.432 3.568 11.660 1.00 81.50 111 PRO A C 1
ATOM 917 O O . PRO A 1 111 ? -12.033 4.224 12.621 1.00 81.50 111 PRO A O 1
ATOM 920 N N . ASN A 1 112 ? -11.943 2.346 11.411 1.00 79.00 112 ASN A N 1
ATOM 921 C CA . ASN A 1 112 ? -10.994 1.683 12.317 1.00 79.00 112 ASN A CA 1
ATOM 922 C C . ASN A 1 112 ? -9.642 2.402 12.414 1.00 79.00 112 ASN A C 1
ATOM 924 O O . ASN A 1 112 ? -9.023 2.477 13.478 1.00 79.00 112 ASN A O 1
ATOM 928 N N . ILE A 1 113 ? -9.206 2.929 11.281 1.00 79.12 113 ILE A N 1
ATOM 929 C CA . ILE A 1 113 ? -7.933 3.600 11.101 1.00 79.12 113 ILE A CA 1
ATOM 930 C C . ILE A 1 113 ? -8.221 5.085 10.911 1.00 79.12 113 ILE A C 1
ATOM 932 O O . ILE A 1 113 ? -9.209 5.443 10.273 1.00 79.12 113 ILE A O 1
ATOM 936 N N . LEU A 1 114 ? -7.377 5.929 11.496 1.00 78.00 114 LEU A N 1
ATOM 937 C CA . LEU A 1 114 ? -7.416 7.362 11.258 1.00 78.00 114 LEU A CA 1
ATOM 938 C C . LEU A 1 114 ? -6.779 7.650 9.891 1.00 78.00 114 LEU A C 1
ATOM 940 O O . LEU A 1 114 ? -5.638 7.240 9.664 1.00 78.00 114 LEU A O 1
ATOM 944 N N . ASP A 1 115 ? -7.505 8.338 9.012 1.00 70.94 115 ASP A N 1
ATOM 945 C CA . ASP A 1 115 ? -6.925 8.943 7.810 1.00 70.94 115 ASP A CA 1
ATOM 946 C C . ASP A 1 115 ? -6.204 10.221 8.235 1.00 70.94 115 ASP A C 1
ATOM 948 O O . ASP A 1 115 ? -6.820 11.249 8.497 1.00 70.94 115 ASP A O 1
ATOM 952 N N . ASP A 1 116 ? -4.895 10.105 8.408 1.00 70.44 116 ASP A N 1
ATOM 953 C CA . ASP A 1 116 ? -4.003 11.176 8.839 1.00 70.44 116 ASP A CA 1
ATOM 954 C C . ASP A 1 116 ? -2.745 11.117 7.966 1.00 70.44 116 ASP A C 1
ATOM 956 O O . ASP A 1 116 ? -2.257 10.022 7.660 1.00 70.44 116 ASP A O 1
ATOM 960 N N . ASP A 1 117 ? -2.169 12.278 7.650 1.00 75.25 117 ASP A N 1
ATOM 961 C CA . ASP A 1 117 ? -0.950 12.445 6.833 1.00 75.25 117 ASP A CA 1
ATOM 962 C C . ASP A 1 117 ? 0.292 11.800 7.471 1.00 75.25 117 ASP A C 1
ATOM 964 O O . ASP A 1 117 ? 1.385 11.759 6.899 1.00 75.25 117 ASP A O 1
ATOM 968 N N . SER A 1 118 ? 0.137 11.270 8.685 1.00 77.88 118 SER A N 1
ATOM 969 C CA . SER A 1 118 ? 1.185 10.584 9.428 1.00 77.88 118 SER A CA 1
ATOM 970 C C . SER A 1 118 ? 1.600 9.236 8.839 1.00 77.88 118 SER A C 1
ATOM 972 O O . SER A 1 118 ? 2.667 8.735 9.210 1.00 77.88 118 SER A O 1
ATOM 974 N N . TYR A 1 119 ? 0.806 8.643 7.940 1.00 83.50 119 TYR A N 1
ATOM 975 C CA . TYR A 1 119 ? 1.170 7.399 7.268 1.00 83.50 119 TYR A CA 1
ATOM 976 C C . TYR A 1 119 ? 0.953 7.469 5.760 1.00 83.50 119 TYR A C 1
ATOM 978 O O . TYR A 1 119 ? -0.178 7.516 5.285 1.00 83.50 119 TYR A O 1
ATOM 986 N N . VAL A 1 120 ? 2.051 7.357 5.015 1.00 85.12 120 VAL A N 1
ATOM 987 C CA . VAL A 1 120 ? 2.047 7.265 3.556 1.00 85.12 120 VAL A CA 1
ATOM 988 C C . VAL A 1 120 ? 2.938 6.101 3.149 1.00 85.12 120 VAL A C 1
ATOM 990 O O . VAL A 1 120 ? 4.075 5.983 3.610 1.00 85.12 120 VAL A O 1
ATOM 993 N N . ARG A 1 121 ? 2.424 5.222 2.287 1.00 85.81 121 ARG A N 1
ATOM 994 C CA . ARG A 1 121 ? 3.206 4.168 1.639 1.00 85.81 121 ARG A CA 1
ATOM 995 C C . ARG A 1 121 ? 3.086 4.254 0.139 1.00 85.81 121 ARG A C 1
ATOM 997 O O . ARG A 1 121 ? 1.980 4.221 -0.390 1.00 85.81 121 ARG A O 1
ATOM 1004 N N . VAL A 1 122 ? 4.230 4.278 -0.5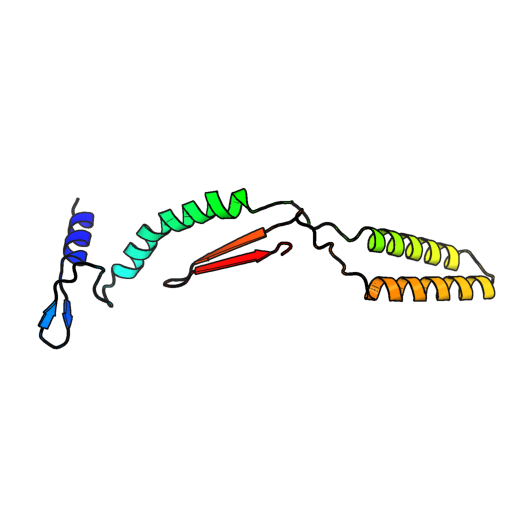23 1.00 88.88 122 VAL A N 1
ATOM 1005 C CA . VAL A 1 122 ? 4.328 4.224 -1.974 1.00 88.88 122 VAL A CA 1
ATOM 1006 C C . VAL A 1 122 ? 4.893 2.869 -2.373 1.00 88.88 122 VAL A C 1
ATOM 1008 O O . VAL A 1 122 ? 5.874 2.396 -1.797 1.00 88.88 122 VAL A O 1
ATOM 1011 N N . LYS A 1 123 ? 4.249 2.223 -3.342 1.00 89.06 123 LYS A N 1
ATOM 1012 C CA . LYS A 1 123 ? 4.745 1.016 -4.000 1.00 89.06 123 LYS A CA 1
ATOM 1013 C C . LYS A 1 123 ? 4.891 1.280 -5.486 1.00 89.06 123 LYS A C 1
ATOM 1015 O O . LYS A 1 123 ? 3.956 1.764 -6.112 1.00 89.06 123 LYS A O 1
ATOM 1020 N N . TYR A 1 124 ? 6.041 0.910 -6.024 1.00 91.19 124 TYR A N 1
ATOM 1021 C CA . TYR A 1 124 ? 6.333 0.947 -7.448 1.00 91.19 124 TYR A CA 1
ATOM 1022 C C . TYR A 1 124 ? 6.405 -0.482 -7.981 1.00 91.19 124 TYR A C 1
ATOM 1024 O O . TYR A 1 124 ? 7.028 -1.342 -7.358 1.00 91.19 124 TYR A O 1
ATOM 1032 N N . ILE A 1 125 ? 5.738 -0.738 -9.102 1.00 88.81 125 ILE A N 1
ATOM 1033 C CA . ILE A 1 125 ? 5.781 -2.014 -9.816 1.00 88.81 125 ILE A CA 1
ATOM 1034 C C . ILE A 1 125 ? 5.949 -1.700 -11.298 1.00 88.81 125 ILE A C 1
ATOM 1036 O O . ILE A 1 125 ? 5.143 -0.963 -11.865 1.00 88.81 125 ILE A O 1
ATOM 1040 N N . ARG A 1 126 ? 6.970 -2.286 -11.925 1.00 85.19 126 ARG A N 1
ATOM 1041 C CA . ARG A 1 126 ? 7.221 -2.172 -13.361 1.00 85.19 126 ARG A CA 1
ATOM 1042 C C . ARG A 1 126 ? 6.883 -3.480 -14.077 1.00 85.19 126 ARG A C 1
ATOM 1044 O O . ARG A 1 126 ? 7.340 -4.548 -13.673 1.00 85.19 126 ARG A O 1
ATOM 1051 N N . TYR A 1 127 ? 6.102 -3.368 -15.142 1.00 79.88 127 TYR A N 1
ATOM 1052 C CA . TYR A 1 127 ? 5.905 -4.370 -16.186 1.00 79.88 127 TYR A CA 1
ATOM 1053 C C . TYR A 1 127 ? 6.736 -3.989 -17.421 1.00 79.88 127 TYR A C 1
ATOM 1055 O O . TYR A 1 127 ? 7.429 -2.976 -17.412 1.00 79.88 127 TYR A O 1
ATOM 1063 N N . ALA A 1 128 ? 6.734 -4.828 -18.461 1.00 71.50 128 ALA A N 1
ATOM 1064 C CA . ALA A 1 128 ? 7.590 -4.635 -19.635 1.00 71.50 128 ALA A CA 1
ATOM 1065 C C . ALA A 1 128 ? 7.475 -3.214 -20.219 1.00 71.50 128 ALA A C 1
ATOM 1067 O O . ALA A 1 128 ? 8.467 -2.487 -20.225 1.00 71.50 128 ALA A O 1
ATOM 1068 N N . ASP A 1 129 ? 6.260 -2.823 -20.606 1.00 71.12 129 ASP A N 1
ATOM 1069 C CA . ASP A 1 129 ? 6.000 -1.532 -21.254 1.00 71.12 129 ASP A CA 1
ATOM 1070 C C . ASP A 1 129 ? 5.295 -0.524 -20.326 1.00 71.12 129 ASP A C 1
ATOM 1072 O O . ASP A 1 129 ? 5.358 0.680 -20.561 1.00 71.12 129 ASP A O 1
ATOM 1076 N N . ASP A 1 130 ? 4.689 -0.999 -19.232 1.00 81.38 130 ASP A N 1
ATOM 1077 C CA . ASP A 1 130 ? 3.902 -0.189 -18.298 1.00 81.38 130 ASP A CA 1
ATOM 1078 C C . ASP A 1 130 ? 4.496 -0.195 -16.889 1.00 81.38 130 ASP A C 1
ATOM 1080 O O . ASP A 1 130 ? 5.083 -1.176 -16.435 1.00 81.38 130 ASP A O 1
ATOM 1084 N N . TRP A 1 131 ? 4.272 0.873 -16.131 1.00 86.00 131 TRP A N 1
ATOM 1085 C CA . TRP A 1 131 ? 4.618 0.935 -14.714 1.00 86.00 131 TRP A CA 1
ATOM 1086 C C . TRP A 1 131 ? 3.475 1.533 -13.899 1.00 86.00 131 TRP A C 1
ATOM 1088 O O . TRP A 1 131 ? 2.699 2.360 -14.373 1.00 86.00 131 TRP A O 1
ATOM 1098 N N . ILE A 1 132 ? 3.358 1.084 -12.651 1.00 89.38 132 ILE A N 1
ATOM 1099 C CA . ILE A 1 132 ? 2.293 1.471 -11.730 1.00 89.38 132 ILE A CA 1
ATOM 1100 C C . ILE A 1 132 ? 2.926 1.968 -10.435 1.00 89.38 132 ILE A C 1
ATOM 1102 O O . ILE A 1 132 ? 3.777 1.305 -9.839 1.00 89.38 132 ILE A O 1
ATOM 1106 N N . ILE A 1 133 ? 2.452 3.124 -9.970 1.00 89.00 133 ILE A N 1
ATOM 1107 C CA . ILE A 1 133 ? 2.749 3.644 -8.637 1.00 89.00 133 ILE A CA 1
ATOM 1108 C C . ILE A 1 133 ? 1.458 3.627 -7.822 1.00 89.00 133 ILE A C 1
ATOM 1110 O O . ILE A 1 133 ? 0.514 4.361 -8.102 1.00 89.00 133 ILE A O 1
ATOM 1114 N N . GLY A 1 134 ? 1.418 2.781 -6.798 1.00 89.56 134 GLY A N 1
ATOM 1115 C CA . GLY A 1 134 ? 0.346 2.760 -5.811 1.00 89.56 134 GLY A CA 1
ATOM 1116 C C . GLY A 1 134 ? 0.713 3.622 -4.609 1.00 89.56 134 GLY A C 1
ATOM 1117 O O . GLY A 1 134 ? 1.713 3.351 -3.946 1.00 89.56 134 GLY A O 1
ATOM 1118 N N . VAL A 1 135 ? -0.110 4.622 -4.294 1.00 87.44 135 VAL A N 1
ATOM 1119 C CA . VAL A 1 135 ? 0.042 5.461 -3.097 1.00 87.44 135 VAL A CA 1
ATOM 1120 C C . VAL A 1 135 ? -1.080 5.140 -2.114 1.00 87.44 135 VAL A C 1
ATOM 1122 O O . VAL A 1 135 ? -2.257 5.194 -2.454 1.00 87.44 135 VAL A O 1
ATOM 1125 N N . ASN A 1 136 ? -0.710 4.784 -0.888 1.00 83.75 136 ASN A N 1
ATOM 1126 C CA . ASN A 1 136 ? -1.621 4.566 0.227 1.00 83.75 136 ASN A CA 1
ATOM 1127 C C . ASN A 1 136 ? -1.310 5.593 1.315 1.00 83.75 136 ASN A C 1
ATOM 1129 O O . ASN A 1 136 ? -0.425 5.379 2.145 1.00 83.75 136 ASN A O 1
ATOM 1133 N N . GLY A 1 137 ? -2.032 6.701 1.275 1.00 78.81 137 GLY A N 1
ATOM 1134 C CA . GLY A 1 137 ? -1.963 7.802 2.225 1.00 78.81 137 GLY A CA 1
ATOM 1135 C C . GLY A 1 137 ? -3.281 8.566 2.216 1.00 78.81 137 GLY A C 1
ATOM 1136 O O . GLY A 1 137 ? -4.172 8.250 1.422 1.00 78.81 137 GLY A O 1
ATOM 1137 N N . SER A 1 138 ? -3.402 9.541 3.107 1.00 70.69 138 SER A N 1
ATOM 1138 C CA . SER A 1 138 ? -4.452 10.556 3.030 1.00 70.69 138 SER A CA 1
ATOM 1139 C C . SER A 1 138 ? -4.328 11.359 1.730 1.00 70.69 138 SER A C 1
ATOM 1141 O O . SER A 1 138 ? -3.273 11.383 1.087 1.00 70.69 138 SER A O 1
ATOM 1143 N N . ARG A 1 139 ? -5.457 11.924 1.306 1.00 59.53 139 ARG A N 1
ATOM 1144 C CA . ARG A 1 139 ? -5.619 12.606 0.022 1.00 59.53 139 ARG A CA 1
ATOM 1145 C C . ARG A 1 139 ? -5.160 14.055 0.078 1.00 59.53 139 ARG A C 1
ATOM 1147 O O . ARG A 1 139 ? -5.412 14.689 1.123 1.00 59.53 139 ARG A O 1
#

Radius of gyration: 30.79 Å; chains: 1; bounding box: 67×23×90 Å

Sequence (139 aa):
ERFINLIRKALNAGYLQFGQFINSIVGTPQGSVVSPILANVYLDTFDKWVEKEVIEKLNKGKIKKVHPERRKLQRRNLRIKEKISEIDNEQEIKNLQEEMKENLKKLKSIPNILDDDSYVRVKYIRYADDWIIGVNGSR